Protein AF-A0A3D2FXE5-F1 (afdb_monomer_lite)

Secondary structure (DSSP, 8-state):
-B-SS-TT-B------SSHHHHHHHHHSHHHHHHHHHHGGG-S----------

pLDDT: mean 94.97, std 5.27, range [70.94, 98.69]

Structure (mmCIF, N/CA/C/O backbone):
data_AF-A0A3D2FXE5-F1
#
_entry.id   AF-A0A3D2FXE5-F1
#
loop_
_atom_site.group_PDB
_atom_site.id
_atom_site.type_symbol
_atom_site.label_atom_id
_atom_site.label_alt_id
_atom_site.label_comp_id
_atom_site.label_asym_id
_atom_site.label_entity_id
_atom_site.label_seq_id
_atom_site.pdbx_PDB_ins_code
_atom_site.Cartn_x
_atom_site.Cartn_y
_atom_site.Cartn_z
_atom_site.occupancy
_atom_site.B_iso_or_equiv
_atom_site.auth_seq_id
_atom_site.auth_comp_id
_atom_site.auth_asym_id
_atom_site.auth_atom_id
_atom_site.pdbx_PDB_model_num
ATOM 1 N N . CYS A 1 1 ? 11.155 3.230 -4.635 1.00 70.94 1 CYS A N 1
ATOM 2 C CA . CYS A 1 1 ? 10.276 2.154 -4.124 1.00 70.94 1 CYS A CA 1
ATOM 3 C C . CYS A 1 1 ? 10.469 0.824 -4.869 1.00 70.94 1 CYS A C 1
ATOM 5 O O . CYS A 1 1 ? 9.603 -0.034 -4.757 1.00 70.94 1 CYS A O 1
ATOM 7 N N . HIS A 1 2 ? 11.603 0.619 -5.553 1.00 83.31 2 HIS A N 1
ATOM 8 C CA . HIS A 1 2 ? 12.010 -0.676 -6.099 1.00 83.31 2 HIS A CA 1
ATOM 9 C C . HIS A 1 2 ? 13.355 -1.065 -5.496 1.00 83.31 2 HIS A C 1
ATOM 11 O O . HIS A 1 2 ? 14.176 -0.187 -5.222 1.00 83.31 2 HIS A O 1
ATOM 17 N N . ASP A 1 3 ? 13.540 -2.357 -5.271 1.00 86.38 3 ASP A N 1
ATOM 18 C CA . ASP A 1 3 ? 14.816 -2.936 -4.870 1.00 86.38 3 ASP A CA 1
ATOM 19 C C . ASP A 1 3 ? 15.703 -3.087 -6.126 1.00 86.38 3 ASP A C 1
ATOM 21 O O . ASP A 1 3 ? 15.251 -3.708 -7.092 1.00 86.38 3 ASP A O 1
ATOM 25 N N . PRO A 1 4 ? 16.924 -2.515 -6.167 1.00 89.62 4 PRO A N 1
ATOM 26 C CA . PRO A 1 4 ? 17.826 -2.656 -7.312 1.00 89.62 4 PRO A CA 1
ATOM 27 C C . PRO A 1 4 ? 18.170 -4.113 -7.642 1.00 89.62 4 PRO A C 1
ATO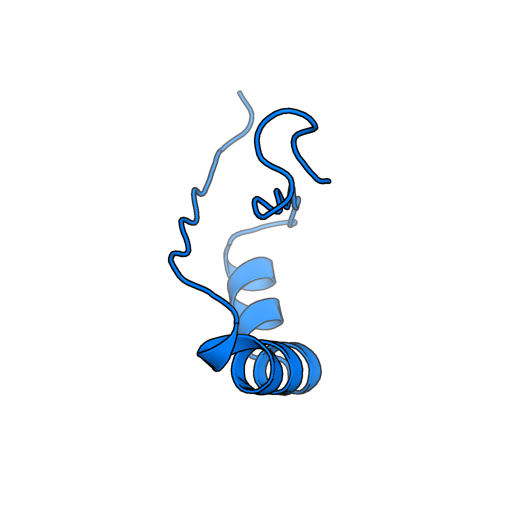M 29 O O . PRO A 1 4 ? 18.299 -4.449 -8.818 1.00 89.62 4 PRO A O 1
ATOM 32 N N . ASP A 1 5 ? 18.266 -4.971 -6.624 1.00 94.38 5 ASP A N 1
ATOM 33 C CA . ASP A 1 5 ? 18.578 -6.394 -6.786 1.00 94.38 5 ASP A CA 1
ATOM 34 C C . ASP A 1 5 ? 17.326 -7.210 -7.158 1.00 94.38 5 ASP A C 1
ATOM 36 O O . ASP A 1 5 ? 17.417 -8.313 -7.699 1.00 94.38 5 ASP A O 1
ATOM 40 N N . HIS A 1 6 ? 16.136 -6.645 -6.923 1.00 92.12 6 HIS A N 1
ATOM 41 C CA . HIS A 1 6 ? 14.844 -7.256 -7.232 1.00 92.12 6 HIS A CA 1
ATOM 42 C C . HIS A 1 6 ? 13.919 -6.251 -7.938 1.00 92.12 6 HIS A C 1
ATOM 44 O O . HIS A 1 6 ? 12.943 -5.781 -7.348 1.00 92.12 6 HIS A O 1
ATOM 50 N N . PRO A 1 7 ? 14.151 -5.937 -9.226 1.00 90.31 7 PRO A N 1
ATOM 51 C CA . PRO A 1 7 ? 13.447 -4.856 -9.927 1.00 90.31 7 PRO A CA 1
ATOM 52 C C . PRO A 1 7 ? 11.922 -5.051 -10.012 1.00 90.31 7 PRO A C 1
ATOM 54 O O . PRO A 1 7 ? 11.171 -4.078 -10.099 1.00 90.31 7 PRO A O 1
ATOM 57 N N . GLY A 1 8 ? 11.442 -6.298 -9.935 1.00 93.81 8 GLY A N 1
ATOM 58 C CA . GLY A 1 8 ? 10.014 -6.630 -9.871 1.00 93.81 8 GLY A CA 1
ATOM 59 C C . GLY A 1 8 ? 9.366 -6.438 -8.493 1.00 93.81 8 GLY A C 1
ATOM 60 O O . GLY A 1 8 ? 8.165 -6.658 -8.355 1.00 93.81 8 GLY A O 1
ATOM 61 N N . HIS A 1 9 ? 10.130 -6.068 -7.463 1.00 94.88 9 HIS A N 1
ATOM 62 C CA . HIS A 1 9 ? 9.609 -5.809 -6.125 1.00 94.88 9 HIS A CA 1
ATOM 63 C C . HIS A 1 9 ? 9.291 -4.329 -5.955 1.00 94.88 9 HIS A C 1
ATOM 65 O O . HIS A 1 9 ? 10.148 -3.468 -6.142 1.00 94.88 9 HIS A O 1
ATOM 71 N N . VAL A 1 10 ? 8.059 -4.055 -5.534 1.00 95.19 10 VAL A N 1
ATOM 72 C CA . VAL A 1 10 ? 7.599 -2.725 -5.133 1.00 95.19 10 VAL A CA 1
ATOM 73 C C . VAL A 1 10 ? 7.399 -2.721 -3.623 1.00 95.19 10 VAL A C 1
ATOM 75 O O . VAL A 1 10 ? 6.741 -3.613 -3.085 1.00 95.19 10 VAL A O 1
ATOM 78 N N . PHE A 1 11 ? 7.934 -1.709 -2.940 1.00 95.25 11 PHE A N 1
ATOM 79 C CA . PHE A 1 11 ? 7.698 -1.488 -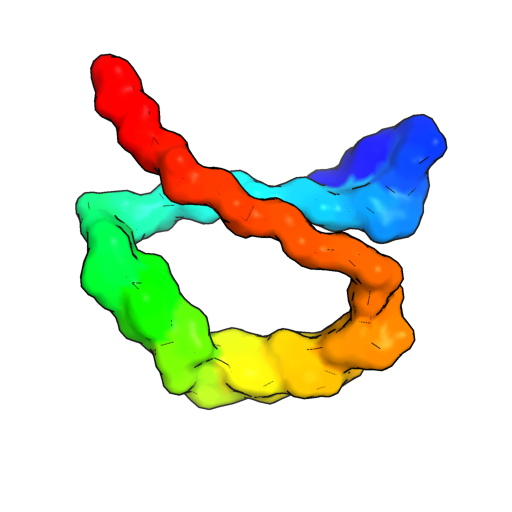1.513 1.00 95.25 11 PHE A CA 1
ATOM 80 C C . PHE A 1 11 ? 6.950 -0.175 -1.274 1.00 95.25 11 PHE A C 1
ATOM 82 O O . PHE A 1 11 ? 7.415 0.892 -1.687 1.00 95.25 11 PHE A O 1
ATOM 89 N N . LEU A 1 12 ? 5.811 -0.269 -0.582 1.00 95.31 12 LEU A N 1
ATOM 90 C CA . LEU A 1 12 ? 4.994 0.861 -0.148 1.00 95.31 12 LEU A CA 1
ATOM 91 C C . LEU A 1 12 ? 5.090 0.996 1.374 1.00 95.31 12 LEU A C 1
ATOM 93 O O . LEU A 1 12 ? 4.886 0.025 2.105 1.00 95.31 12 LEU A O 1
ATOM 97 N N . TYR A 1 13 ? 5.416 2.201 1.834 1.00 95.75 13 TYR A N 1
ATOM 98 C CA . TYR A 1 13 ? 5.378 2.580 3.240 1.00 95.75 13 TYR A CA 1
ATOM 99 C C . TYR A 1 13 ? 4.365 3.702 3.400 1.00 95.75 13 TYR A C 1
ATOM 101 O O . TYR A 1 13 ? 4.519 4.769 2.808 1.00 95.75 13 TYR A O 1
ATOM 109 N N . GLU A 1 14 ? 3.330 3.438 4.184 1.00 95.94 14 GLU A N 1
ATOM 110 C CA . GLU A 1 14 ? 2.174 4.311 4.321 1.00 95.94 14 GLU A CA 1
ATOM 111 C C . GLU A 1 14 ? 1.894 4.530 5.807 1.00 95.94 14 GLU A C 1
ATOM 113 O O . GLU A 1 14 ? 1.968 3.597 6.610 1.00 95.94 14 GLU A O 1
ATOM 118 N N . VAL A 1 15 ? 1.600 5.775 6.172 1.00 96.69 15 VAL A N 1
ATOM 119 C CA . VAL A 1 15 ? 1.247 6.174 7.535 1.00 96.69 15 VAL A CA 1
ATOM 120 C C . VAL A 1 15 ? -0.172 6.715 7.492 1.00 96.69 15 VAL A C 1
ATOM 122 O O . VAL A 1 15 ? -0.476 7.583 6.677 1.00 96.69 15 VAL A O 1
ATOM 125 N N . TYR A 1 16 ? -1.015 6.194 8.373 1.00 96.69 16 TYR A N 1
ATOM 126 C CA . TYR A 1 16 ? -2.410 6.585 8.532 1.00 96.69 16 TYR A CA 1
ATOM 127 C C . TYR A 1 16 ? -2.639 7.034 9.971 1.00 96.69 16 TYR A C 1
ATOM 129 O O . TYR A 1 16 ? -1.931 6.574 10.870 1.00 96.69 16 TYR A O 1
ATOM 137 N N . ASP A 1 17 ? -3.635 7.897 10.179 1.00 96.81 17 ASP A N 1
ATOM 138 C CA . ASP A 1 17 ? -4.011 8.369 11.517 1.00 96.81 17 ASP A CA 1
ATOM 139 C C . ASP A 1 17 ? -4.405 7.199 12.426 1.00 96.81 17 ASP A C 1
ATOM 141 O O . ASP A 1 17 ? -3.984 7.118 13.580 1.00 96.81 17 ASP A O 1
ATOM 145 N N . ASP A 1 18 ? -5.174 6.255 11.882 1.00 95.75 18 ASP A N 1
ATOM 146 C CA . ASP A 1 18 ? -5.568 5.031 12.560 1.00 95.75 18 ASP A CA 1
ATOM 147 C C . ASP A 1 18 ? -5.876 3.897 11.567 1.00 95.75 18 ASP A C 1
ATOM 149 O O . ASP A 1 18 ? -5.698 3.997 10.347 1.00 95.75 18 ASP A O 1
ATOM 153 N N . ARG A 1 19 ? -6.350 2.774 12.113 1.00 95.06 19 ARG A N 1
ATOM 154 C CA . ARG A 1 19 ? -6.753 1.621 11.312 1.00 95.06 19 ARG A CA 1
ATOM 155 C C . ARG A 1 19 ? -7.996 1.895 10.455 1.00 95.06 19 ARG A C 1
ATOM 157 O O . ARG A 1 19 ? -8.066 1.386 9.339 1.00 95.06 19 ARG A O 1
ATOM 164 N N . ALA A 1 20 ? -8.945 2.692 10.942 1.00 97.69 20 ALA A N 1
ATOM 165 C CA . ALA A 1 20 ? -10.166 3.003 10.208 1.00 97.69 20 ALA A CA 1
ATOM 166 C C . ALA A 1 20 ? -9.873 3.850 8.959 1.00 97.69 20 ALA A C 1
ATOM 168 O O . ALA A 1 20 ? -10.493 3.632 7.922 1.00 97.69 20 ALA A O 1
ATOM 169 N N . ALA A 1 21 ? -8.887 4.750 9.015 1.00 98.12 21 ALA A N 1
ATOM 170 C CA . ALA A 1 21 ? -8.417 5.519 7.867 1.00 98.12 21 ALA A CA 1
ATOM 171 C C . ALA A 1 21 ? -7.813 4.619 6.773 1.00 98.12 21 ALA A C 1
ATOM 173 O O . ALA A 1 21 ? -8.111 4.803 5.591 1.00 98.12 21 ALA A O 1
ATOM 174 N N . PHE A 1 22 ? -7.029 3.602 7.154 1.00 97.50 22 PHE A N 1
ATOM 175 C CA . PHE A 1 22 ? -6.522 2.604 6.205 1.00 97.50 22 PHE A CA 1
ATOM 176 C C . PHE A 1 22 ? -7.660 1.792 5.573 1.00 97.50 22 PHE A C 1
ATOM 178 O O . PHE A 1 22 ? -7.723 1.650 4.353 1.00 97.50 22 PHE A O 1
ATOM 185 N N . ASP A 1 23 ? -8.601 1.305 6.383 1.00 97.94 23 ASP A N 1
ATOM 186 C CA . ASP A 1 23 ? -9.733 0.525 5.879 1.00 97.94 23 ASP A CA 1
ATOM 187 C C . ASP A 1 23 ? -10.633 1.379 4.954 1.00 97.94 23 ASP A C 1
ATOM 189 O O . ASP A 1 23 ? -11.094 0.907 3.909 1.00 97.94 23 ASP A O 1
ATOM 193 N N . ALA A 1 24 ? -10.823 2.665 5.277 1.00 98.56 24 ALA A N 1
ATOM 194 C CA . ALA A 1 24 ? -11.528 3.617 4.425 1.00 98.56 24 ALA A CA 1
ATOM 195 C C . ALA A 1 24 ? -10.806 3.814 3.085 1.00 98.56 24 ALA A C 1
ATOM 197 O O . ALA A 1 24 ? -11.461 3.753 2.041 1.00 98.56 24 ALA A O 1
ATOM 198 N N . HIS A 1 25 ? -9.478 3.973 3.090 1.00 98.25 25 HIS A N 1
ATOM 199 C CA . HIS 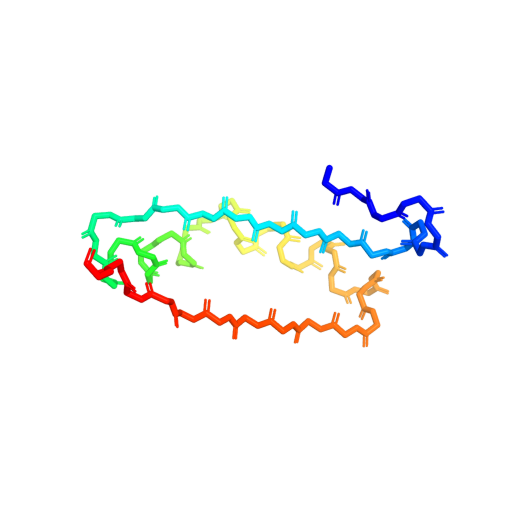A 1 25 ? -8.670 4.065 1.873 1.00 98.25 25 HIS A CA 1
ATOM 200 C C . HIS A 1 25 ? -8.866 2.845 0.955 1.00 98.25 25 HIS A C 1
ATOM 202 O O . HIS A 1 25 ? -9.177 3.017 -0.226 1.00 98.25 25 HIS A O 1
ATOM 208 N N . LEU A 1 26 ? -8.812 1.620 1.497 1.00 98.00 26 LEU A N 1
ATOM 209 C CA . LEU A 1 26 ? -9.045 0.387 0.726 1.00 98.00 26 LEU A CA 1
ATOM 210 C C . LEU A 1 26 ? -10.454 0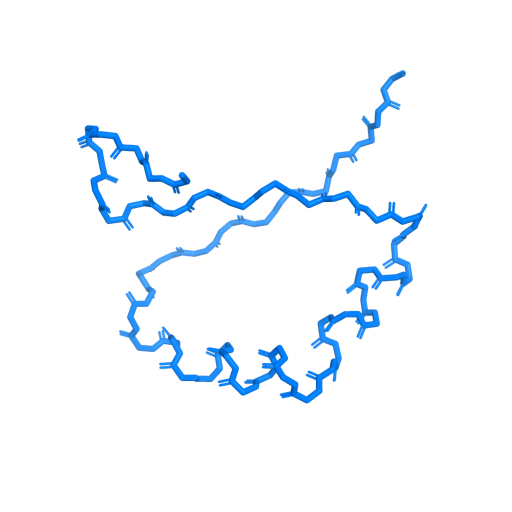.310 0.108 1.00 98.00 26 LEU A C 1
ATOM 212 O O . LEU A 1 26 ? -10.683 -0.394 -0.879 1.00 98.00 26 LEU A O 1
ATOM 216 N N . SER A 1 27 ? -11.427 1.021 0.680 1.00 98.44 27 SER A N 1
ATOM 217 C CA . SER A 1 27 ? -12.801 1.039 0.175 1.00 98.44 27 SER A CA 1
ATOM 218 C C . SER A 1 27 ? -13.017 2.008 -0.998 1.00 98.44 27 SER A C 1
ATOM 220 O O . SER A 1 27 ? -14.012 1.865 -1.723 1.00 98.44 27 SER A O 1
ATOM 222 N N . MET A 1 28 ? -12.099 2.964 -1.203 1.00 98.62 28 MET A N 1
ATOM 223 C CA . MET A 1 28 ? -12.260 4.061 -2.158 1.00 98.62 28 MET A CA 1
ATOM 224 C C . MET A 1 28 ? -12.284 3.573 -3.620 1.00 98.62 28 MET A C 1
ATOM 226 O O . MET A 1 28 ? -11.547 2.649 -3.983 1.00 98.62 28 MET A O 1
ATOM 230 N N . PRO A 1 29 ? -13.078 4.211 -4.510 1.00 98.69 29 PRO A N 1
ATOM 231 C CA . PRO A 1 29 ? -13.202 3.784 -5.908 1.00 98.69 29 PRO A CA 1
ATOM 232 C C . PRO A 1 29 ? -11.873 3.723 -6.672 1.00 98.69 29 PRO A C 1
ATOM 234 O O . PRO A 1 29 ? -11.661 2.811 -7.473 1.00 98.69 29 PRO A O 1
ATOM 237 N N . HIS A 1 30 ? -10.960 4.663 -6.413 1.00 98.31 30 HIS A N 1
ATOM 238 C CA . HIS A 1 30 ? -9.656 4.685 -7.074 1.00 98.31 30 HIS A CA 1
ATOM 239 C C . HIS A 1 30 ? -8.775 3.504 -6.646 1.00 98.31 30 HIS A C 1
ATOM 241 O O . HIS A 1 30 ? -8.146 2.891 -7.505 1.00 98.31 30 HIS A O 1
ATOM 247 N N . PHE A 1 31 ? -8.779 3.132 -5.358 1.00 98.31 31 PHE A N 1
ATOM 248 C CA . PHE A 1 31 ? -8.015 1.986 -4.866 1.00 98.31 31 PHE A CA 1
ATOM 249 C C . PHE A 1 31 ? -8.513 0.695 -5.517 1.00 98.31 31 PHE A C 1
ATOM 251 O O . PHE A 1 31 ? -7.722 -0.063 -6.068 1.00 98.31 31 PHE A O 1
ATOM 258 N N . LYS A 1 32 ? -9.835 0.483 -5.542 1.00 98.56 32 LYS A N 1
ATOM 259 C CA . LYS A 1 32 ? -10.441 -0.695 -6.185 1.00 98.56 32 LYS A CA 1
ATOM 260 C C . LYS A 1 32 ? -10.128 -0.773 -7.679 1.00 98.56 32 LYS A C 1
ATOM 262 O O . LYS A 1 32 ? -9.849 -1.854 -8.188 1.00 98.56 32 LYS A O 1
ATOM 267 N N . SER A 1 33 ? -10.147 0.367 -8.371 1.00 98.62 33 SER A N 1
ATOM 268 C CA . SER A 1 33 ? -9.804 0.433 -9.797 1.00 98.62 33 SER A CA 1
ATOM 269 C C . SER A 1 33 ? -8.338 0.057 -10.038 1.00 98.62 33 SER A C 1
ATOM 271 O O . SER A 1 33 ? -8.037 -0.705 -10.953 1.00 98.62 33 SER A O 1
ATOM 273 N N . PHE A 1 34 ? -7.433 0.545 -9.187 1.00 98.06 34 PHE A N 1
ATOM 274 C CA . PHE A 1 34 ? -6.010 0.214 -9.229 1.00 98.0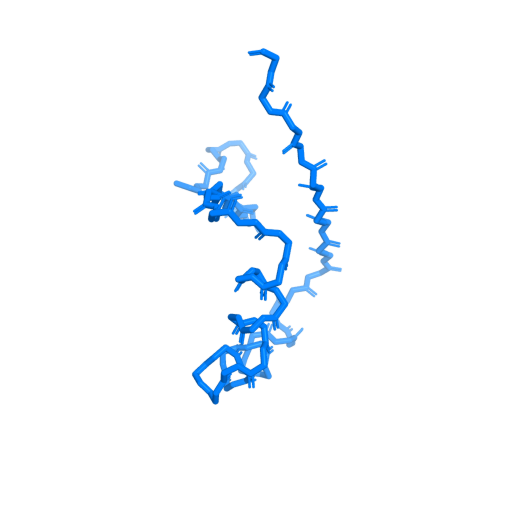6 34 PHE A CA 1
ATOM 275 C C . PHE A 1 34 ? -5.732 -1.264 -8.905 1.00 98.06 34 PHE A C 1
ATOM 277 O O . PHE A 1 34 ? -4.996 -1.927 -9.640 1.00 98.06 34 PHE A O 1
ATOM 284 N N . ASP A 1 35 ? -6.333 -1.795 -7.838 1.00 97.81 35 ASP A N 1
ATOM 285 C CA . ASP A 1 35 ? -6.151 -3.187 -7.408 1.00 97.81 35 ASP A CA 1
ATOM 286 C C . ASP A 1 35 ? -6.634 -4.157 -8.500 1.00 97.81 35 ASP A C 1
ATOM 288 O O . ASP A 1 35 ? -5.911 -5.079 -8.872 1.00 97.81 35 ASP A O 1
ATOM 292 N N . ALA A 1 36 ? -7.781 -3.874 -9.131 1.00 98.44 36 ALA A N 1
ATOM 293 C CA . ALA A 1 36 ? -8.279 -4.659 -10.260 1.00 98.44 36 ALA A CA 1
ATOM 294 C C . ALA A 1 36 ? -7.365 -4.578 -11.497 1.00 98.44 36 ALA A C 1
ATOM 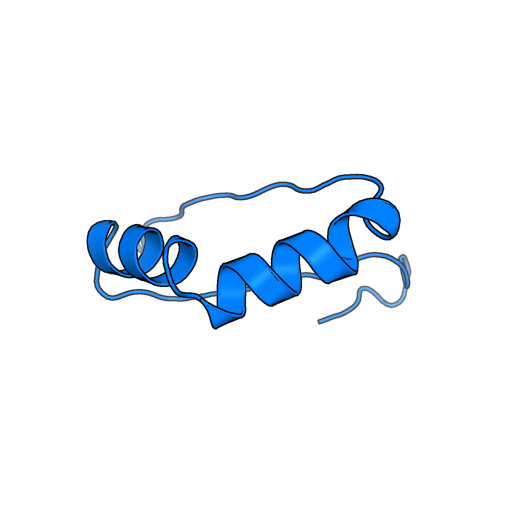296 O O . ALA A 1 36 ? -7.053 -5.605 -12.100 1.00 98.44 36 ALA A O 1
ATOM 297 N N . ALA A 1 37 ? -6.910 -3.376 -11.870 1.00 98.56 37 ALA A N 1
ATOM 298 C CA . ALA A 1 37 ? -6.061 -3.181 -13.047 1.00 98.56 37 ALA A CA 1
ATOM 299 C C . ALA A 1 37 ? -4.695 -3.876 -12.922 1.00 98.56 37 ALA A C 1
ATOM 301 O O . ALA A 1 37 ? -4.111 -4.280 -13.927 1.00 98.56 37 ALA A O 1
ATOM 302 N N . THR A 1 38 ? -4.186 -4.027 -11.698 1.00 97.62 38 THR A N 1
ATOM 303 C CA . THR A 1 38 ? -2.857 -4.596 -11.435 1.00 97.62 38 THR A CA 1
ATOM 304 C C . THR A 1 38 ? -2.884 -6.056 -10.987 1.00 97.62 38 THR A C 1
ATOM 306 O O . THR A 1 38 ? -1.829 -6.686 -10.950 1.00 97.62 38 THR A O 1
ATOM 309 N N . ALA A 1 39 ? -4.056 -6.639 -10.714 1.00 97.38 39 ALA A N 1
ATOM 310 C CA . ALA A 1 39 ? -4.186 -7.995 -10.173 1.00 97.38 39 ALA A CA 1
ATOM 311 C C . ALA A 1 39 ? -3.424 -9.062 -10.984 1.00 97.38 39 ALA A C 1
ATOM 313 O O . ALA A 1 39 ? -2.737 -9.902 -10.408 1.00 97.38 39 ALA A O 1
ATOM 314 N N . GLY A 1 40 ? -3.483 -9.000 -12.320 1.00 98.00 40 GLY A N 1
ATOM 315 C CA . GLY A 1 40 ? -2.771 -9.936 -13.203 1.00 98.00 40 GLY A CA 1
ATOM 316 C C . GLY A 1 40 ? -1.253 -9.718 -13.286 1.00 98.00 40 GLY A C 1
ATOM 317 O O . GLY A 1 40 ? -0.543 -10.563 -13.824 1.00 98.00 40 GLY A O 1
ATOM 318 N N . MET A 1 41 ? -0.747 -8.596 -12.767 1.00 96.69 41 MET A N 1
ATOM 319 C CA . MET A 1 41 ? 0.677 -8.240 -12.774 1.00 96.69 41 MET A CA 1
ATOM 320 C C . MET A 1 41 ? 1.398 -8.718 -11.506 1.00 96.69 41 MET A C 1
ATOM 322 O O . MET A 1 41 ? 2.625 -8.815 -11.487 1.00 96.69 41 MET A O 1
ATOM 326 N N . ILE A 1 42 ? 0.657 -9.003 -10.429 1.00 96.44 42 ILE A N 1
ATOM 327 C CA . ILE A 1 42 ? 1.222 -9.266 -9.104 1.00 96.44 42 ILE A CA 1
ATOM 328 C C . ILE A 1 42 ? 1.359 -10.768 -8.863 1.00 96.44 42 ILE A C 1
ATOM 330 O O . ILE A 1 42 ? 0.379 -11.490 -8.708 1.00 96.44 42 ILE A O 1
ATOM 334 N N . ARG A 1 43 ? 2.606 -11.234 -8.724 1.00 97.06 43 ARG A N 1
ATOM 335 C CA . ARG A 1 43 ? 2.898 -12.618 -8.316 1.00 97.06 43 ARG A CA 1
ATOM 336 C C . ARG A 1 43 ? 2.576 -12.881 -6.840 1.00 97.06 43 ARG A C 1
ATOM 338 O O . ARG A 1 43 ? 2.131 -13.969 -6.494 1.00 97.06 43 ARG A O 1
ATOM 345 N N . SER A 1 44 ? 2.843 -11.915 -5.959 1.00 96.31 44 SER A N 1
ATOM 346 C CA . SER A 1 44 ? 2.593 -12.027 -4.514 1.00 96.31 44 SER A CA 1
ATOM 347 C C . SER A 1 44 ? 2.492 -10.653 -3.849 1.00 96.31 44 SER A C 1
ATOM 349 O O . SER A 1 44 ? 3.231 -9.744 -4.223 1.00 96.31 44 SER A O 1
ATOM 351 N N . LYS A 1 45 ? 1.648 -10.524 -2.818 1.00 96.00 45 LYS A N 1
ATOM 352 C CA . LYS A 1 45 ? 1.444 -9.297 -2.024 1.00 96.00 45 LYS A CA 1
ATOM 353 C C . LYS A 1 45 ? 1.521 -9.628 -0.532 1.00 96.00 45 LYS A C 1
ATOM 355 O O . LYS A 1 45 ? 0.910 -10.596 -0.086 1.00 96.00 45 LYS A O 1
ATOM 360 N N . LYS A 1 46 ? 2.256 -8.830 0.249 1.00 96.88 46 LYS A N 1
ATOM 361 C CA . LYS A 1 46 ? 2.349 -8.959 1.714 1.00 96.88 46 LYS A CA 1
ATOM 362 C C . LYS A 1 46 ? 2.151 -7.597 2.363 1.00 96.88 46 LYS A C 1
ATOM 364 O O . LYS A 1 46 ? 2.887 -6.665 2.062 1.00 96.88 46 LYS A O 1
ATOM 369 N N . VAL A 1 47 ? 1.188 -7.507 3.276 1.00 96.19 47 VAL A N 1
ATOM 370 C CA . VAL A 1 47 ? 0.878 -6.285 4.031 1.00 96.19 47 VAL A CA 1
ATOM 371 C C . VAL A 1 47 ? 1.210 -6.515 5.501 1.00 96.19 47 VAL A C 1
ATOM 373 O O . VAL A 1 47 ? 0.925 -7.582 6.046 1.00 96.19 47 VAL A O 1
ATOM 376 N N . ARG A 1 48 ? 1.847 -5.533 6.144 1.00 96.12 48 ARG A N 1
ATOM 377 C CA . ARG A 1 48 ? 2.174 -5.563 7.575 1.00 96.12 48 ARG A CA 1
ATOM 378 C C . ARG A 1 48 ? 1.747 -4.250 8.213 1.00 96.12 48 ARG A C 1
ATOM 380 O O . ARG A 1 48 ? 2.244 -3.204 7.817 1.00 96.12 48 ARG A O 1
ATOM 387 N N . ALA A 1 49 ? 0.875 -4.326 9.214 1.00 95.69 49 ALA A N 1
ATOM 388 C CA . ALA A 1 49 ? 0.581 -3.197 10.088 1.00 95.69 49 ALA A CA 1
ATOM 389 C C . ALA A 1 49 ? 1.662 -3.109 11.173 1.00 95.69 49 ALA A C 1
ATOM 391 O O . ALA A 1 49 ? 2.006 -4.122 11.788 1.00 95.69 49 ALA A O 1
ATOM 392 N N . LEU A 1 50 ? 2.213 -1.915 11.376 1.00 94.62 50 LEU A N 1
ATOM 393 C CA . LEU A 1 50 ? 3.244 -1.633 12.371 1.00 94.62 50 LEU A CA 1
ATOM 394 C C . LEU A 1 50 ? 2.777 -0.478 13.252 1.00 94.62 50 LEU A C 1
ATOM 396 O O . LEU A 1 50 ? 2.189 0.477 12.751 1.00 94.62 50 LEU A O 1
ATOM 400 N N . THR A 1 51 ? 3.083 -0.556 14.543 1.00 91.31 51 THR A N 1
ATOM 401 C CA . THR A 1 51 ? 2.873 0.545 15.485 1.00 91.31 51 THR A CA 1
ATOM 402 C C . THR A 1 51 ? 4.217 1.190 15.776 1.00 91.31 51 THR A C 1
ATOM 404 O O . THR A 1 51 ? 5.224 0.495 15.930 1.00 91.31 51 THR A O 1
ATOM 407 N N . ARG A 1 52 ? 4.246 2.520 15.836 1.00 86.69 52 ARG A N 1
ATOM 408 C CA . ARG A 1 52 ? 5.440 3.253 16.251 1.00 86.69 52 ARG A CA 1
ATOM 409 C C . ARG A 1 52 ? 5.607 3.114 17.769 1.00 86.69 52 ARG A C 1
ATOM 411 O O . ARG A 1 52 ? 4.623 3.259 18.489 1.00 86.69 52 ARG A O 1
ATOM 418 N N . LEU A 1 53 ? 6.822 2.781 18.208 1.00 77.75 53 LEU A N 1
ATOM 419 C CA . LEU A 1 53 ? 7.211 2.773 19.623 1.00 77.75 53 LEU A CA 1
ATOM 420 C C . LEU A 1 53 ? 7.316 4.198 20.171 1.00 77.75 53 LEU A C 1
ATOM 422 O O . LEU A 1 53 ? 7.708 5.091 19.380 1.00 77.75 53 LEU A O 1
#

Foldseek 3Di:
DADPVGRLDDDDDDDDPDPVRVVVVCVDPVNVVVCVVCVVVDPDDDDDDDDDD

Sequence (53 aa):
CHDPDHPGHVFLYEVYDDRAAFDAHLSMPHFKSFDAATAGMIRSKKVRALTRL

Radius of gyration: 13.14 Å; chains: 1; bounding box: 32×21×33 Å